Protein AF-A0A1I7GCM9-F1 (afdb_monomer_lite)

Foldseek 3Di:
DDDDDVLLVLLVVLCCVLPPPVLVVVLVVDDVSVVVSVVSNVSSVVSVVVVVVVVVVVVVVVVPPPPPPDDD

Radius of gyration: 19.47 Å; chains: 1; bounding box: 37×14×66 Å

pLDDT: mean 86.44, std 15.08, range [47.84, 97.88]

Secondary structure (DSSP, 8-state):
--PPPHHHHHHHHHHHHHHSHHHHHHHTT-HHHHHHHHHHHHHHHHHHHHHHHHHHHHHHHHHTTSTTS---

Organism: NCBI:txid392015

Structure (mmCIF, N/CA/C/O backbone):
data_AF-A0A1I7GCM9-F1
#
_entry.id   AF-A0A1I7GCM9-F1
#
loop_
_atom_site.group_PDB
_atom_site.id
_atom_site.type_symbol
_atom_site.label_atom_id
_atom_site.label_alt_id
_atom_site.label_comp_id
_atom_site.label_asym_id
_atom_site.label_entity_id
_atom_site.label_seq_id
_atom_site.pdbx_PDB_ins_code
_atom_site.Cartn_x
_atom_site.Cartn_y
_atom_site.Cartn_z
_atom_site.occupancy
_atom_site.B_iso_or_equiv
_atom_site.auth_seq_id
_atom_site.auth_comp_id
_atom_site.auth_asym_id
_atom_site.auth_atom_id
_atom_site.pdbx_PDB_model_num
ATOM 1 N N . MET A 1 1 ? -24.401 -4.125 12.201 1.00 47.84 1 MET A N 1
ATOM 2 C CA . MET A 1 1 ? -23.455 -4.613 11.169 1.00 47.84 1 MET A CA 1
ATOM 3 C C . MET A 1 1 ? -22.122 -3.920 11.412 1.00 47.84 1 MET A C 1
ATOM 5 O O . MET A 1 1 ? -22.122 -2.700 11.514 1.00 47.84 1 MET A O 1
ATOM 9 N N . ARG A 1 2 ? -21.021 -4.655 11.606 1.00 66.38 2 ARG A N 1
ATOM 10 C CA . ARG A 1 2 ? -19.699 -4.053 11.861 1.00 66.38 2 ARG A CA 1
ATOM 11 C C . ARG A 1 2 ? -19.173 -3.485 10.539 1.00 66.38 2 ARG A C 1
ATOM 13 O O . ARG A 1 2 ? -18.992 -4.239 9.590 1.00 66.38 2 ARG A O 1
ATOM 20 N N . GLN A 1 3 ? -19.026 -2.165 10.453 1.00 82.56 3 GLN A N 1
ATOM 21 C CA . GLN A 1 3 ? -18.541 -1.497 9.243 1.00 82.56 3 GLN A CA 1
ATOM 22 C C . GLN A 1 3 ? -17.048 -1.799 9.048 1.00 82.56 3 GLN A C 1
ATOM 24 O O . GLN A 1 3 ? -16.280 -1.782 10.012 1.00 82.56 3 GLN A O 1
ATOM 29 N N . ILE A 1 4 ? -16.643 -2.099 7.812 1.00 86.19 4 ILE A N 1
ATOM 30 C CA . ILE A 1 4 ? -15.233 -2.298 7.457 1.00 86.19 4 ILE A CA 1
ATOM 31 C C . ILE A 1 4 ? -14.603 -0.913 7.259 1.00 86.19 4 ILE A C 1
ATOM 33 O O . ILE A 1 4 ? -15.139 -0.132 6.470 1.00 86.19 4 ILE A O 1
ATOM 37 N N . PRO A 1 5 ? -13.487 -0.581 7.934 1.00 91.62 5 PRO A N 1
ATOM 38 C CA . PRO A 1 5 ? -12.842 0.713 7.751 1.00 91.62 5 PRO A CA 1
ATOM 39 C C . PRO A 1 5 ? -12.347 0.903 6.318 1.00 91.62 5 PRO A C 1
ATOM 41 O O . PRO A 1 5 ? -11.769 -0.006 5.717 1.00 91.62 5 PRO A O 1
ATOM 44 N N . SER A 1 6 ? -12.520 2.112 5.786 1.00 92.69 6 SER A N 1
ATOM 45 C CA . SER A 1 6 ? -12.101 2.468 4.425 1.00 92.69 6 SER A CA 1
ATOM 46 C C . SER A 1 6 ? -10.595 2.303 4.198 1.00 92.69 6 SER A C 1
ATOM 48 O O . SER A 1 6 ? -10.181 1.977 3.091 1.00 92.69 6 SER A O 1
ATOM 50 N N . THR A 1 7 ? -9.779 2.451 5.241 1.00 93.62 7 THR A N 1
ATOM 51 C CA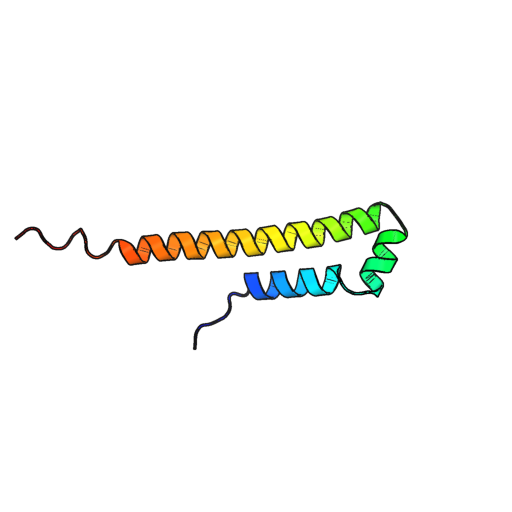 . THR A 1 7 ? -8.329 2.189 5.246 1.00 93.62 7 THR A CA 1
ATOM 52 C C . THR A 1 7 ? -7.995 0.738 4.891 1.00 93.62 7 THR A C 1
ATOM 54 O O . THR A 1 7 ? -7.089 0.494 4.096 1.00 93.62 7 THR A O 1
ATOM 57 N N . VAL A 1 8 ? -8.759 -0.228 5.415 1.00 94.00 8 VAL A N 1
ATOM 58 C CA . VAL A 1 8 ? -8.607 -1.661 5.107 1.00 94.00 8 VAL A CA 1
ATOM 59 C C . VAL A 1 8 ? -9.018 -1.935 3.668 1.00 94.00 8 VAL A C 1
ATOM 61 O O . VAL A 1 8 ? -8.321 -2.651 2.952 1.00 94.00 8 VAL A O 1
ATOM 64 N N . VAL A 1 9 ? -10.125 -1.332 3.228 1.00 96.25 9 VAL A N 1
ATOM 65 C CA . VAL A 1 9 ? -10.604 -1.464 1.846 1.00 96.25 9 VAL A CA 1
ATOM 66 C C . VAL A 1 9 ? -9.571 -0.901 0.866 1.00 96.25 9 VAL A C 1
ATOM 68 O O . VAL A 1 9 ? -9.201 -1.577 -0.090 1.00 96.25 9 VAL A O 1
ATOM 71 N N . ALA A 1 10 ? -9.047 0.297 1.126 1.00 95.88 10 ALA A N 1
ATOM 72 C CA . ALA A 1 10 ? -8.017 0.923 0.303 1.00 95.88 10 ALA A CA 1
ATOM 73 C C . ALA A 1 10 ? -6.718 0.101 0.278 1.00 95.88 10 ALA A C 1
ATOM 75 O O . ALA A 1 10 ? -6.154 -0.107 -0.793 1.00 95.88 10 ALA A O 1
ATOM 76 N N . CYS A 1 11 ? -6.281 -0.428 1.426 1.00 96.69 11 CYS A N 1
ATOM 77 C CA . CYS A 1 11 ? -5.146 -1.350 1.503 1.00 96.69 11 CYS A CA 1
ATOM 78 C C . CYS A 1 11 ? -5.345 -2.573 0.590 1.00 96.69 11 CYS A C 1
ATOM 80 O O . CYS A 1 11 ? -4.480 -2.874 -0.233 1.00 96.69 11 CYS A O 1
ATOM 82 N N . ALA A 1 12 ? -6.505 -3.232 0.669 1.00 96.62 12 ALA A N 1
ATOM 83 C CA . ALA A 1 12 ? -6.806 -4.392 -0.166 1.00 96.62 12 ALA A CA 1
ATOM 84 C C . ALA A 1 12 ? -6.777 -4.046 -1.664 1.00 96.62 12 ALA A C 1
ATOM 86 O O . ALA A 1 12 ? -6.179 -4.775 -2.454 1.00 96.62 12 ALA A O 1
ATOM 87 N N . LEU A 1 13 ? -7.363 -2.910 -2.052 1.00 97.50 13 LEU A N 1
ATOM 88 C CA . LEU A 1 13 ? -7.358 -2.449 -3.442 1.00 97.50 13 LEU A CA 1
ATOM 89 C C . LEU A 1 13 ? -5.942 -2.178 -3.961 1.00 97.50 13 LEU A C 1
ATOM 91 O O . LEU A 1 13 ? -5.624 -2.562 -5.085 1.00 97.50 13 LEU A O 1
ATOM 95 N N . LEU A 1 14 ? -5.077 -1.571 -3.145 1.00 96.94 14 LEU A N 1
ATOM 96 C CA . LEU A 1 14 ? -3.683 -1.314 -3.513 1.00 96.94 14 LEU A CA 1
ATOM 97 C C . LEU A 1 14 ? -2.894 -2.608 -3.702 1.00 96.94 14 LEU A C 1
ATOM 99 O O . LEU A 1 14 ? -2.142 -2.717 -4.667 1.00 96.94 14 LEU A O 1
ATOM 103 N N . ILE A 1 15 ? -3.096 -3.599 -2.829 1.00 96.12 15 ILE A N 1
ATOM 104 C CA . ILE A 1 15 ? -2.456 -4.914 -2.960 1.00 96.12 15 ILE A CA 1
ATOM 105 C C . ILE A 1 15 ? -2.937 -5.615 -4.230 1.00 96.12 15 ILE A C 1
ATOM 107 O O . ILE A 1 15 ? -2.110 -6.126 -4.985 1.00 96.12 15 ILE A O 1
ATOM 111 N N . ILE A 1 16 ? -4.248 -5.612 -4.496 1.00 97.12 16 ILE A N 1
ATOM 112 C CA . ILE A 1 16 ? -4.827 -6.212 -5.707 1.00 97.12 16 ILE A CA 1
ATOM 113 C C . ILE A 1 16 ? -4.241 -5.550 -6.954 1.00 97.12 16 ILE A C 1
ATOM 115 O O . ILE A 1 16 ? -3.814 -6.245 -7.875 1.00 97.12 16 ILE A O 1
ATOM 119 N N . PHE A 1 17 ? -4.182 -4.219 -6.973 1.00 95.44 17 PHE A N 1
ATOM 120 C CA . PHE A 1 17 ? -3.650 -3.466 -8.101 1.00 95.44 17 PHE A CA 1
ATOM 121 C C . PHE A 1 17 ? -2.152 -3.728 -8.310 1.00 95.44 17 PHE A C 1
ATOM 123 O O . PHE A 1 17 ? -1.741 -4.066 -9.418 1.00 95.44 17 PHE A O 1
ATOM 130 N N . ALA A 1 18 ? -1.341 -3.661 -7.250 1.00 93.38 18 ALA A N 1
ATOM 131 C CA . ALA A 1 18 ? 0.098 -3.928 -7.314 1.00 93.38 18 AL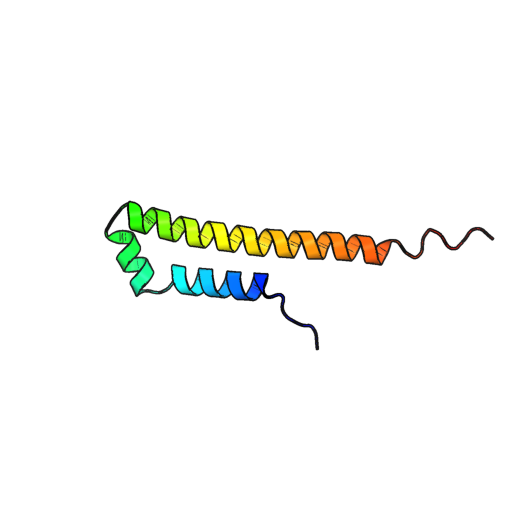A A CA 1
ATOM 132 C C . ALA A 1 18 ? 0.426 -5.391 -7.675 1.00 93.38 18 ALA A C 1
ATOM 134 O O . ALA A 1 18 ? 1.472 -5.671 -8.262 1.00 93.38 18 ALA A O 1
ATOM 135 N N . SER A 1 19 ? -0.475 -6.326 -7.355 1.00 93.81 19 SER A N 1
ATOM 136 C CA . SER A 1 19 ? -0.330 -7.754 -7.669 1.00 93.81 19 SER A CA 1
ATOM 137 C C . SER A 1 19 ? -0.919 -8.143 -9.025 1.00 93.81 19 SER A C 1
ATOM 139 O O . SER A 1 19 ? -0.766 -9.294 -9.445 1.00 93.81 19 SER A O 1
ATOM 141 N N . TRP A 1 20 ? -1.599 -7.219 -9.711 1.00 96.12 20 TRP A N 1
ATOM 142 C CA . TRP A 1 20 ? -2.272 -7.513 -10.969 1.00 96.12 20 TRP A CA 1
ATOM 143 C C . TRP A 1 20 ? -1.255 -7.969 -12.024 1.00 96.12 20 TRP A C 1
ATOM 145 O O . TRP A 1 20 ? -0.211 -7.324 -12.156 1.00 96.12 20 TRP A O 1
ATOM 155 N N . PRO A 1 21 ? -1.527 -9.031 -12.812 1.00 94.44 21 PRO A N 1
ATOM 156 C CA . PRO A 1 21 ? -0.541 -9.596 -13.737 1.00 94.44 21 PRO A CA 1
ATOM 157 C C . PRO A 1 21 ? 0.105 -8.556 -14.658 1.00 94.44 21 PRO A C 1
ATOM 159 O O . PRO A 1 21 ? 1.325 -8.504 -14.764 1.00 94.44 21 PRO A O 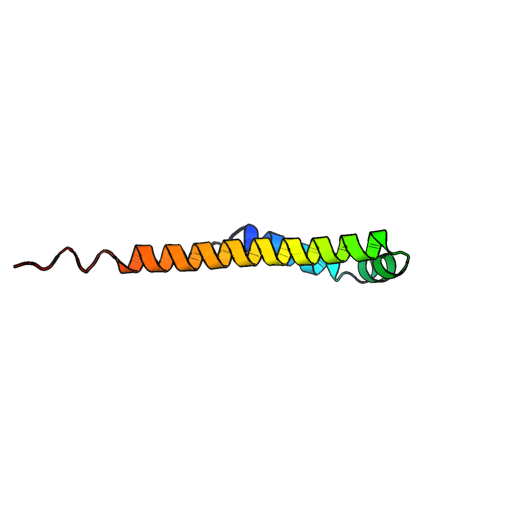1
ATOM 162 N N . THR A 1 22 ? -0.700 -7.662 -15.240 1.00 94.06 22 THR A N 1
ATOM 163 C CA . THR A 1 22 ? -0.219 -6.579 -16.110 1.00 94.06 22 THR A CA 1
ATOM 164 C C . THR A 1 22 ? 0.700 -5.594 -15.383 1.00 94.06 22 THR A C 1
ATOM 166 O O . THR A 1 22 ? 1.715 -5.180 -15.940 1.00 94.06 22 THR A O 1
ATOM 169 N N . VAL A 1 23 ? 0.376 -5.226 -14.139 1.00 91.06 23 VAL A N 1
ATOM 170 C CA . VAL A 1 23 ? 1.195 -4.303 -13.334 1.00 91.06 23 VAL A CA 1
ATOM 171 C C . VAL A 1 23 ? 2.508 -4.968 -12.947 1.00 91.06 23 VAL A C 1
ATOM 173 O O . VAL A 1 23 ? 3.555 -4.337 -13.041 1.00 91.06 23 VAL A O 1
ATOM 176 N N . ARG A 1 24 ? 2.481 -6.262 -12.610 1.00 91.25 24 ARG A N 1
ATOM 177 C CA . ARG A 1 24 ? 3.696 -7.037 -12.334 1.00 91.25 24 ARG A CA 1
ATOM 178 C C . ARG A 1 24 ? 4.618 -7.108 -13.545 1.00 91.25 24 ARG A C 1
ATOM 180 O O . ARG A 1 24 ? 5.791 -6.781 -13.418 1.00 91.25 24 ARG A O 1
ATOM 187 N N . THR A 1 25 ? 4.090 -7.444 -14.722 1.00 93.44 25 THR A N 1
ATOM 188 C CA . THR A 1 25 ? 4.896 -7.456 -15.953 1.00 93.44 25 THR A CA 1
ATOM 189 C C . THR A 1 25 ? 5.424 -6.067 -16.305 1.00 93.44 25 THR A C 1
ATOM 191 O O . THR A 1 25 ? 6.541 -5.931 -16.784 1.00 93.44 25 THR A O 1
ATOM 194 N N . TRP A 1 26 ? 4.648 -5.012 -16.037 1.00 92.81 26 TRP A N 1
ATOM 195 C CA . TRP A 1 26 ? 5.069 -3.630 -16.261 1.00 92.81 26 TRP A CA 1
ATOM 196 C C . TRP A 1 26 ? 6.173 -3.187 -15.294 1.00 92.81 26 TRP A C 1
ATOM 198 O O . TRP A 1 26 ? 7.100 -2.486 -15.699 1.00 92.81 26 TRP A O 1
ATOM 208 N N . ALA A 1 27 ? 6.113 -3.636 -14.040 1.00 91.31 27 ALA A N 1
ATOM 209 C CA . ALA A 1 27 ? 7.129 -3.379 -13.024 1.00 91.31 27 ALA A CA 1
ATOM 210 C C . ALA A 1 27 ? 8.501 -3.967 -13.389 1.00 91.31 27 ALA A C 1
ATOM 212 O O . ALA A 1 27 ? 9.521 -3.451 -12.940 1.00 91.31 27 ALA A O 1
ATOM 213 N N . GLU A 1 28 ? 8.537 -5.013 -14.215 1.00 93.19 28 GLU A N 1
ATOM 214 C CA . GLU A 1 28 ? 9.769 -5.653 -14.691 1.00 93.19 28 GLU A CA 1
ATOM 215 C C . GLU A 1 28 ? 10.414 -4.913 -15.878 1.00 93.19 28 GLU A C 1
ATOM 217 O O . GLU A 1 28 ? 11.583 -5.142 -16.180 1.00 93.19 28 GLU A O 1
ATOM 222 N N . LEU A 1 29 ? 9.695 -3.990 -16.533 1.00 93.81 29 LEU A N 1
ATOM 223 C CA . LEU A 1 29 ? 10.199 -3.261 -17.708 1.00 93.81 29 LEU A CA 1
ATOM 224 C C . LEU A 1 29 ? 11.223 -2.174 -17.363 1.00 93.81 29 LEU A C 1
ATOM 226 O O . LEU A 1 29 ? 11.936 -1.699 -18.247 1.00 93.81 29 LEU A O 1
ATOM 230 N N . GLY A 1 30 ? 11.291 -1.740 -16.105 1.00 93.25 30 GLY A N 1
ATOM 231 C CA . GLY A 1 30 ? 12.203 -0.676 -15.716 1.00 93.25 30 GLY A CA 1
ATOM 232 C C . GLY A 1 30 ? 12.207 -0.365 -14.226 1.00 93.25 30 GLY A C 1
ATOM 233 O O . GLY A 1 30 ? 11.297 -0.698 -13.469 1.00 93.25 30 GLY A O 1
ATOM 234 N N . MET A 1 31 ? 13.268 0.321 -13.807 1.00 94.88 31 MET A N 1
ATOM 235 C CA . MET A 1 31 ? 13.538 0.613 -12.400 1.00 94.88 31 MET A CA 1
ATOM 236 C C . MET A 1 31 ? 12.497 1.561 -11.776 1.00 94.88 31 MET A C 1
ATOM 238 O O . MET A 1 31 ? 12.133 1.407 -10.614 1.00 94.88 31 MET A O 1
ATOM 242 N N . ILE A 1 32 ? 11.968 2.515 -12.550 1.00 95.00 32 ILE A N 1
ATOM 243 C CA . ILE A 1 32 ? 10.943 3.457 -12.071 1.00 95.00 32 ILE A CA 1
ATOM 244 C C . ILE A 1 32 ? 9.643 2.709 -11.749 1.00 95.00 32 ILE A C 1
ATOM 246 O O . ILE A 1 32 ? 9.052 2.904 -10.688 1.00 95.00 32 ILE A O 1
ATOM 250 N N . GLN A 1 33 ? 9.217 1.825 -12.649 1.00 92.81 33 GLN A N 1
ATOM 251 C CA . GLN A 1 33 ? 8.008 1.012 -12.523 1.00 92.81 33 GLN A CA 1
ATOM 252 C C . GLN A 1 33 ? 8.111 0.037 -11.347 1.00 92.81 33 GLN A C 1
ATOM 254 O O . GLN A 1 33 ? 7.158 -0.141 -10.580 1.00 92.81 33 GLN A O 1
ATOM 259 N N . HIS A 1 34 ? 9.300 -0.539 -11.166 1.00 94.44 34 HIS A N 1
ATOM 260 C CA . HIS A 1 34 ? 9.634 -1.374 -10.024 1.00 94.44 34 HIS A CA 1
ATOM 261 C C . HIS A 1 34 ? 9.464 -0.618 -8.695 1.00 94.44 34 HIS A C 1
ATOM 263 O O . HIS A 1 34 ? 8.712 -1.060 -7.822 1.00 94.44 34 HIS A O 1
ATOM 269 N N . TYR A 1 35 ? 10.082 0.561 -8.554 1.00 96.81 35 TYR A N 1
ATOM 270 C CA . TYR A 1 35 ? 9.957 1.363 -7.333 1.00 96.81 35 TYR A CA 1
ATOM 271 C C . TYR A 1 35 ? 8.537 1.878 -7.095 1.00 96.81 35 TYR A C 1
ATOM 273 O O . TYR A 1 35 ? 8.098 1.906 -5.945 1.00 96.81 35 TYR A O 1
ATOM 281 N N . LEU A 1 36 ? 7.791 2.229 -8.148 1.00 95.12 36 LEU A N 1
ATOM 282 C CA . LEU A 1 36 ? 6.389 2.621 -8.000 1.00 95.12 36 LEU A CA 1
ATOM 283 C C . LEU A 1 36 ? 5.548 1.471 -7.431 1.00 95.12 36 LEU A C 1
ATOM 285 O O . LEU A 1 36 ? 4.737 1.683 -6.532 1.00 95.12 36 LEU A O 1
ATOM 289 N N . THR A 1 37 ? 5.776 0.246 -7.902 1.00 95.38 37 THR A N 1
ATOM 290 C CA . THR A 1 37 ? 5.077 -0.943 -7.395 1.00 95.38 37 THR A CA 1
ATOM 291 C C . THR A 1 37 ? 5.405 -1.194 -5.921 1.00 95.38 37 THR A C 1
ATOM 293 O O . THR A 1 37 ? 4.508 -1.446 -5.117 1.00 95.38 37 THR A O 1
ATOM 296 N N . HIS A 1 38 ? 6.670 -1.032 -5.525 1.00 96.38 38 HIS A N 1
ATOM 297 C CA . HIS A 1 38 ? 7.057 -1.077 -4.113 1.00 96.38 38 HIS A CA 1
ATOM 298 C C . HIS A 1 38 ? 6.425 0.041 -3.279 1.00 96.38 38 HIS A C 1
ATOM 300 O O . HIS A 1 38 ? 5.998 -0.215 -2.153 1.00 96.38 38 HIS A O 1
ATOM 306 N N . ALA A 1 39 ? 6.308 1.255 -3.820 1.00 96.50 39 ALA A N 1
ATOM 307 C CA . ALA A 1 39 ? 5.636 2.358 -3.141 1.00 96.50 39 ALA A CA 1
ATOM 308 C C . ALA A 1 39 ? 4.149 2.050 -2.887 1.00 96.50 39 ALA A C 1
ATOM 310 O O . ALA A 1 39 ? 3.648 2.348 -1.802 1.00 96.50 39 ALA A O 1
ATOM 311 N N . LEU A 1 40 ? 3.461 1.388 -3.828 1.00 96.00 40 LEU A N 1
ATOM 312 C CA . LEU A 1 40 ? 2.078 0.929 -3.638 1.00 96.00 40 LEU A CA 1
ATOM 313 C C . LEU A 1 40 ? 1.962 -0.075 -2.481 1.00 96.00 40 LEU A C 1
ATOM 315 O O . LEU A 1 40 ? 1.081 0.076 -1.632 1.00 96.00 40 LEU A O 1
ATOM 319 N N . TYR A 1 41 ? 2.871 -1.053 -2.399 1.00 97.12 41 TYR A N 1
ATOM 320 C CA . TYR A 1 41 ? 2.921 -1.983 -1.263 1.00 97.12 41 TYR A CA 1
ATOM 321 C C . TYR A 1 41 ? 3.234 -1.275 0.059 1.00 97.12 41 TYR A C 1
ATOM 323 O O . TYR A 1 41 ? 2.598 -1.559 1.075 1.00 97.12 41 TYR A O 1
ATOM 331 N N . GLY A 1 42 ? 4.173 -0.327 0.052 1.00 97.88 42 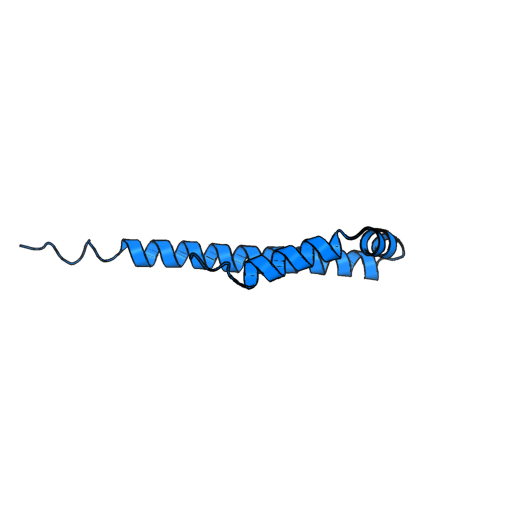GLY A N 1
ATOM 332 C CA . GLY A 1 42 ? 4.503 0.479 1.227 1.00 97.88 42 GLY A CA 1
ATOM 333 C C . GLY A 1 42 ? 3.296 1.265 1.739 1.00 97.88 42 GLY A C 1
ATOM 334 O O . GLY A 1 42 ? 2.992 1.229 2.930 1.00 97.88 42 GLY A O 1
ATOM 335 N N . LEU A 1 43 ? 2.551 1.909 0.837 1.00 97.88 43 LEU A N 1
ATOM 336 C CA . LEU A 1 43 ? 1.354 2.671 1.189 1.00 97.88 43 LEU A CA 1
ATOM 337 C C . LEU A 1 43 ? 0.232 1.768 1.723 1.00 97.88 43 LEU A C 1
ATOM 339 O O . LEU A 1 43 ? -0.419 2.127 2.705 1.00 97.88 43 LEU A O 1
ATOM 343 N N . ALA A 1 44 ? 0.051 0.574 1.151 1.00 97.50 44 ALA A N 1
ATOM 344 C CA . ALA A 1 44 ? -0.866 -0.428 1.694 1.00 97.50 44 ALA A CA 1
ATOM 345 C C . ALA A 1 44 ? -0.486 -0.826 3.134 1.00 97.50 44 ALA A C 1
ATOM 347 O O . ALA A 1 44 ? -1.344 -0.846 4.021 1.00 97.50 44 ALA A O 1
ATOM 348 N N . GLY A 1 45 ? 0.807 -1.054 3.390 1.00 97.06 45 GLY A N 1
ATOM 349 C CA . GLY A 1 45 ? 1.333 -1.335 4.728 1.00 97.06 45 GLY A CA 1
ATOM 350 C C . GLY A 1 45 ? 1.069 -0.204 5.726 1.00 97.06 45 GLY A C 1
ATOM 351 O O . GLY A 1 45 ? 0.616 -0.468 6.839 1.00 97.06 45 GLY A O 1
ATOM 352 N N . VAL A 1 46 ? 1.271 1.055 5.322 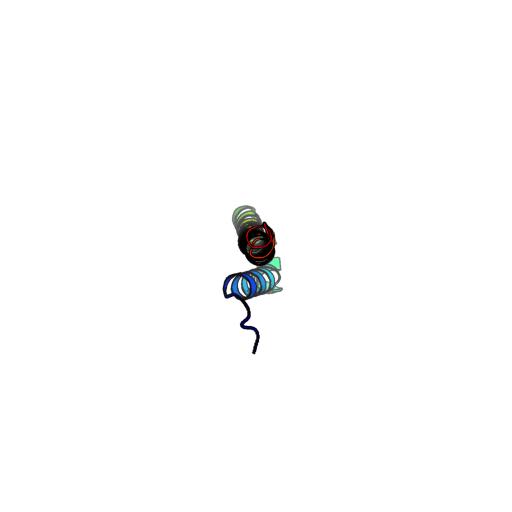1.00 97.69 46 VAL A N 1
ATOM 353 C CA . VAL A 1 46 ? 0.982 2.233 6.162 1.00 97.69 46 VAL A CA 1
ATOM 354 C C . VAL A 1 46 ? -0.503 2.311 6.514 1.00 97.69 46 VAL A C 1
ATOM 356 O O . VAL A 1 46 ? -0.841 2.473 7.685 1.00 97.69 46 VAL A O 1
ATOM 359 N N . LEU A 1 47 ? -1.400 2.158 5.536 1.00 97.31 47 LEU A N 1
ATOM 360 C CA . LEU A 1 47 ? -2.847 2.203 5.775 1.00 97.31 47 LEU A CA 1
ATOM 361 C C . LEU A 1 47 ? -3.302 1.102 6.737 1.00 97.31 47 LEU A C 1
ATOM 363 O O . LEU A 1 47 ? -4.098 1.356 7.645 1.00 97.31 47 LEU A O 1
ATOM 367 N N . PHE A 1 48 ? -2.775 -0.108 6.560 1.00 96.25 48 PHE A N 1
ATOM 368 C CA . PHE A 1 48 ? -3.066 -1.226 7.449 1.00 96.25 48 PHE A CA 1
ATOM 369 C C . PHE A 1 48 ? -2.524 -0.989 8.865 1.00 96.25 48 PHE A C 1
ATOM 371 O O . PHE A 1 48 ? -3.236 -1.208 9.849 1.00 96.25 48 PHE A O 1
ATOM 378 N N . GLY A 1 49 ? -1.290 -0.491 8.977 1.00 95.81 49 GLY A N 1
ATOM 379 C CA . GLY A 1 49 ? -0.658 -0.157 10.252 1.00 95.81 49 GLY A CA 1
ATOM 380 C C . GLY A 1 49 ? -1.418 0.927 11.017 1.00 95.81 49 GLY A C 1
ATOM 381 O O . GLY A 1 49 ? -1.701 0.750 12.199 1.00 95.81 49 GLY A O 1
ATOM 382 N N . LEU A 1 50 ? -1.832 2.001 1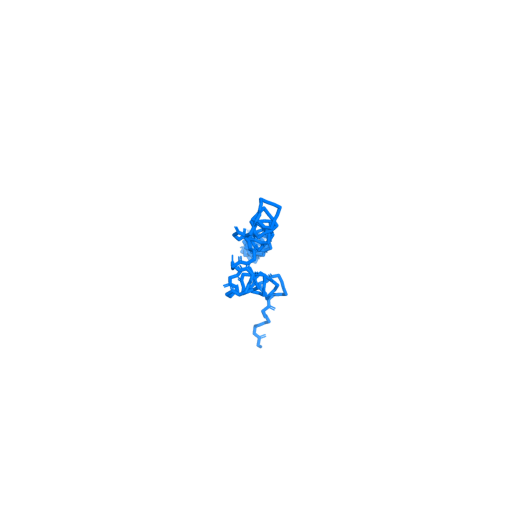0.338 1.00 95.50 50 LEU A N 1
ATOM 383 C CA . LEU A 1 50 ? -2.641 3.072 10.929 1.00 95.50 50 LEU A CA 1
ATOM 384 C C . LEU A 1 50 ? -3.979 2.551 11.456 1.00 95.50 50 LEU A C 1
ATOM 386 O O . LEU A 1 50 ? -4.367 2.875 12.578 1.00 95.50 50 LEU A O 1
ATOM 390 N N . GLN A 1 51 ? -4.670 1.713 10.679 1.00 95.19 51 GLN A N 1
ATOM 391 C CA . GLN A 1 51 ? -5.932 1.135 11.132 1.00 95.19 51 GLN A CA 1
ATOM 392 C C . GLN A 1 51 ? -5.740 0.220 12.345 1.00 95.19 51 GLN A C 1
ATOM 394 O O . GLN A 1 51 ? -6.548 0.247 13.274 1.00 95.19 51 GLN A O 1
ATOM 399 N N . THR A 1 52 ? -4.664 -0.566 12.343 1.00 93.88 52 THR A N 1
ATOM 400 C CA . THR A 1 52 ? -4.318 -1.460 13.452 1.00 93.88 52 THR A CA 1
ATOM 401 C C . THR A 1 52 ? -3.991 -0.666 14.717 1.00 93.88 52 THR A C 1
ATOM 403 O O . THR A 1 52 ? -4.511 -0.986 15.784 1.00 93.88 52 THR A O 1
ATOM 406 N N . ALA A 1 53 ? -3.214 0.414 14.598 1.00 93.75 53 ALA A N 1
ATOM 407 C CA . ALA A 1 53 ? -2.909 1.315 15.708 1.00 93.75 53 ALA A CA 1
ATOM 408 C C . ALA A 1 53 ? -4.175 1.980 16.272 1.00 93.75 53 ALA A C 1
ATOM 410 O O . ALA A 1 53 ? -4.343 2.068 17.487 1.00 93.75 53 ALA A O 1
ATOM 411 N N . TRP A 1 54 ? -5.101 2.391 15.400 1.00 91.88 54 TRP A N 1
ATOM 412 C CA . TRP A 1 54 ? -6.375 2.969 15.826 1.00 91.88 54 TRP A CA 1
ATOM 413 C C . TRP A 1 54 ? -7.246 1.965 16.587 1.00 91.88 54 TRP A C 1
ATOM 415 O O . TRP A 1 54 ? -7.826 2.308 17.616 1.00 91.88 54 TRP A O 1
ATOM 425 N N . TRP A 1 55 ? -7.316 0.712 16.130 1.00 91.69 55 TRP A N 1
ATOM 426 C CA . TRP A 1 55 ? -8.029 -0.340 16.859 1.00 91.69 55 TRP A CA 1
ATOM 427 C C . TRP A 1 55 ? -7.400 -0.656 18.217 1.00 91.69 55 TRP A C 1
ATOM 429 O O . TRP A 1 55 ? -8.143 -0.861 19.178 1.00 91.69 55 TRP A O 1
ATOM 439 N N . ALA A 1 56 ? -6.068 -0.678 18.311 1.00 89.75 56 ALA A N 1
ATOM 440 C CA . ALA A 1 56 ? -5.369 -0.880 19.579 1.00 89.75 56 ALA A CA 1
ATOM 441 C C . ALA A 1 56 ? -5.719 0.236 20.576 1.00 89.75 56 ALA A C 1
ATOM 443 O O . ALA A 1 56 ? -6.233 -0.043 21.655 1.00 89.75 56 ALA A O 1
ATOM 444 N N . HIS A 1 57 ? -5.595 1.498 20.155 1.00 88.38 57 HIS A N 1
ATOM 445 C CA . HIS A 1 57 ? -5.953 2.645 20.990 1.00 88.38 57 HIS A CA 1
ATOM 446 C C . HIS A 1 57 ? -7.441 2.648 21.386 1.00 88.38 57 HIS A C 1
ATOM 448 O O . HIS A 1 57 ? -7.792 2.971 22.518 1.00 88.38 57 HIS A O 1
ATOM 454 N N . ALA A 1 58 ? -8.349 2.299 20.470 1.00 83.19 58 ALA A N 1
ATOM 455 C CA . ALA A 1 58 ? -9.775 2.212 20.787 1.00 83.19 58 ALA A CA 1
ATOM 456 C C . ALA A 1 58 ? -10.078 1.107 21.814 1.00 83.19 58 ALA A C 1
ATOM 458 O O . ALA A 1 58 ? -10.977 1.272 22.636 1.00 83.19 58 ALA A O 1
ATOM 459 N N . SER A 1 59 ? -9.325 0.005 21.786 1.00 74.94 59 SER A N 1
ATOM 460 C CA . SER A 1 59 ? -9.463 -1.088 22.754 1.00 74.94 59 SER A CA 1
ATOM 461 C C . SER A 1 59 ? -9.019 -0.652 24.154 1.00 74.94 59 SER A C 1
ATOM 463 O O . SER A 1 59 ? -9.720 -0.943 25.121 1.00 74.94 59 SER A O 1
ATOM 465 N N . ASP A 1 60 ? -7.936 0.124 24.252 1.00 72.81 60 ASP A N 1
ATOM 466 C CA . ASP A 1 60 ? -7.458 0.684 25.524 1.00 72.81 60 ASP A CA 1
ATOM 467 C C . ASP A 1 60 ? -8.462 1.678 26.131 1.00 72.81 60 ASP A C 1
ATOM 469 O O . ASP A 1 60 ? -8.738 1.637 27.328 1.00 72.81 60 ASP A O 1
ATOM 473 N N . VAL A 1 61 ? -9.074 2.541 25.310 1.00 66.94 61 VAL A N 1
ATOM 474 C CA . VAL A 1 61 ? -10.092 3.508 25.771 1.00 66.94 61 VAL A CA 1
ATOM 475 C C . VAL A 1 61 ? -11.350 2.807 26.296 1.00 66.94 61 VAL A C 1
ATOM 477 O O . VAL A 1 61 ? -11.936 3.252 27.282 1.00 66.94 61 VAL A O 1
ATOM 480 N N . ILE A 1 62 ? -11.767 1.705 25.666 1.00 61.69 62 ILE A N 1
ATOM 481 C CA . ILE A 1 62 ? -12.930 0.914 26.103 1.00 61.69 62 ILE A CA 1
ATOM 482 C C . ILE A 1 62 ? -12.633 0.141 27.399 1.00 61.69 62 ILE A C 1
ATOM 484 O O . ILE A 1 62 ? -13.562 -0.120 28.156 1.00 61.69 62 ILE A O 1
ATOM 488 N N . ALA A 1 63 ? -11.371 -0.192 27.683 1.00 61.41 63 ALA A N 1
ATOM 489 C CA . ALA A 1 63 ? -10.970 -0.898 28.902 1.00 61.41 63 ALA A CA 1
ATOM 490 C C . ALA A 1 63 ? -10.879 0.005 30.154 1.00 61.41 63 ALA A C 1
ATOM 492 O O . ALA A 1 63 ? -10.897 -0.500 31.272 1.00 61.41 63 ALA A O 1
ATOM 493 N N . GLN A 1 64 ? -10.818 1.333 29.998 1.00 60.31 64 GLN A N 1
ATOM 494 C CA . GLN A 1 64 ? -10.646 2.278 31.116 1.00 60.31 64 GLN A CA 1
ATOM 495 C C . GLN A 1 64 ? -11.883 2.709 31.950 1.00 60.31 64 GLN A C 1
ATOM 497 O O . GLN A 1 64 ? -11.663 3.342 32.986 1.00 60.31 64 GLN A O 1
ATOM 502 N N . PRO A 1 65 ? -13.165 2.447 31.612 1.00 54.44 65 PRO A N 1
ATOM 503 C CA . PRO A 1 65 ? -14.277 3.024 32.370 1.00 54.44 65 PRO A CA 1
ATOM 504 C C . PRO A 1 65 ? -14.583 2.338 33.716 1.00 54.44 65 PRO A C 1
ATOM 506 O O . PRO A 1 65 ? -15.381 2.885 34.474 1.00 54.44 65 PRO A O 1
ATOM 509 N N . GLU A 1 66 ? -13.966 1.201 34.061 1.00 55.06 66 GLU A N 1
ATOM 510 C CA . GLU A 1 66 ? -14.336 0.443 35.276 1.00 55.06 66 GLU A CA 1
ATOM 511 C C . GLU A 1 66 ? -13.445 0.686 36.511 1.00 55.06 66 GLU A C 1
ATOM 513 O O . GLU A 1 66 ? -13.916 0.517 37.634 1.00 55.06 66 GLU A O 1
ATOM 518 N N . GLU A 1 67 ? -12.209 1.179 36.376 1.00 55.44 67 GLU A N 1
ATOM 519 C CA . GLU A 1 67 ? -11.322 1.358 37.548 1.00 55.44 67 GLU A CA 1
ATOM 520 C C . GLU A 1 67 ? -11.596 2.629 38.373 1.00 55.44 67 GLU A C 1
ATOM 522 O O . GLU A 1 67 ? -11.072 2.780 39.476 1.00 55.44 67 GLU A O 1
ATOM 527 N N . ARG A 1 68 ? -12.436 3.554 37.892 1.00 55.41 68 ARG A N 1
ATOM 528 C CA . ARG A 1 68 ? -12.678 4.844 38.573 1.00 55.41 68 ARG A CA 1
ATOM 529 C C . ARG A 1 68 ? -13.948 4.898 39.429 1.00 55.41 68 ARG A C 1
ATOM 531 O O . ARG A 1 68 ? -14.210 5.933 40.034 1.00 55.41 68 ARG A O 1
ATOM 538 N N . GLY A 1 69 ? -14.736 3.821 39.464 1.00 54.12 69 GLY A N 1
ATOM 539 C CA . GLY A 1 69 ? -16.086 3.808 40.045 1.00 54.12 69 GLY A CA 1
ATOM 540 C C . GLY A 1 69 ? -16.264 3.051 41.364 1.00 54.12 69 GLY A C 1
ATOM 541 O O . GLY A 1 69 ? -17.385 3.001 41.860 1.00 54.12 69 GLY A O 1
ATOM 542 N N . ILE A 1 70 ? -15.213 2.458 41.939 1.00 56.25 70 ILE A N 1
ATOM 543 C CA . ILE A 1 70 ? -15.320 1.671 43.178 1.00 56.25 70 ILE A CA 1
ATOM 544 C C . ILE A 1 70 ? -14.315 2.199 44.207 1.00 56.25 70 ILE A C 1
ATOM 546 O O . ILE A 1 70 ? -13.295 1.582 44.493 1.00 56.25 70 ILE A O 1
ATOM 550 N N . SER A 1 71 ? -14.606 3.368 44.777 1.00 54.62 71 SER A N 1
ATOM 551 C CA . SER A 1 71 ? -14.182 3.668 46.148 1.00 54.62 71 SER A CA 1
ATOM 552 C C . SER A 1 71 ? -15.443 3.896 46.981 1.00 54.62 71 SER A C 1
ATOM 554 O O . SER A 1 71 ? -15.990 5.000 47.006 1.00 54.62 71 SER A O 1
ATOM 556 N N . SER A 1 72 ? -15.950 2.810 47.562 1.00 54.06 72 SER A N 1
ATOM 557 C CA . SER A 1 72 ? -16.946 2.805 48.640 1.00 54.06 72 SER A CA 1
ATOM 558 C C . SER A 1 72 ? -16.292 3.106 49.980 1.00 54.06 72 SER A C 1
ATOM 560 O O . SER A 1 72 ? -15.205 2.523 50.201 1.00 54.06 72 SER A O 1
#

Sequence (72 aa):
MRQIPSTVVACALLIIFASWPTVRTWAELGMIQHYLTHALYGLAGVLFGLQTAWWAHASDVIAQPEERGISS